Protein AF-C8WVJ7-F1 (afdb_monomer_lite)

pLDDT: mean 91.79, std 11.84, range [40.19, 98.38]

Radius of gyration: 12.97 Å; chains: 1; bounding box: 35×24×34 Å

Secondary structure (DSSP, 8-state):
-PPP-EEEEEEEE-TT-TTSPPEEEEES-HHHHHHHHHHHHHH-TTSEEEEEEEE---

Foldseek 3Di:
DDDFQKKKWKWKDQPVCPPDDIDIDIGSDPVVLVVVQVVVCVVDVRMDIDIDMDGDDD

Sequence (58 aa):
MQANDMVWVVVQWWPDEVDVPPLIEVYKNPEYAAEEARIKRADDPLSEVELLMTYVKE

Organism: Alicyclobacillus acidocaldarius subsp. acidocaldarius (strain ATCC 27009 / DSM 446 / BCRC 14685 / JCM 5260 / KCTC 1825 / NBRC 15652 / NCIMB 11725 / NRRL B-14509 / 104-IA) (NCBI:txid521098)

Structure (mmCIF, N/CA/C/O backbone):
data_AF-C8WVJ7-F1
#
_entry.id   AF-C8WVJ7-F1
#
loop_
_atom_site.group_PDB
_atom_site.id
_atom_site.type_symbol
_atom_site.label_atom_id
_atom_site.label_alt_id
_atom_site.label_comp_id
_atom_site.label_asym_id
_atom_site.label_entity_id
_atom_site.label_seq_id
_atom_site.pdbx_PDB_ins_code
_atom_site.Cartn_x
_atom_site.Cartn_y
_atom_site.Cartn_z
_atom_site.occupancy
_atom_site.B_iso_or_equiv
_atom_site.auth_seq_id
_atom_site.auth_comp_id
_atom_site.auth_asym_id
_atom_site.auth_atom_id
_atom_site.pdbx_PDB_model_num
ATOM 1 N N . MET A 1 1 ? -23.141 -1.033 19.417 1.00 40.19 1 MET A N 1
ATOM 2 C CA . MET A 1 1 ? -22.604 -1.255 18.061 1.00 40.19 1 MET A CA 1
ATOM 3 C C . MET A 1 1 ? -21.175 -0.750 18.090 1.00 40.19 1 MET A C 1
ATOM 5 O O . MET A 1 1 ? -20.992 0.443 18.301 1.00 40.19 1 MET A O 1
ATOM 9 N N . GLN A 1 2 ? -20.196 -1.656 18.057 1.00 51.66 2 GLN A N 1
ATOM 10 C CA . GLN A 1 2 ? -18.778 -1.298 17.990 1.00 51.66 2 GLN A CA 1
ATOM 11 C C . GLN A 1 2 ? -18.516 -0.656 16.627 1.00 51.66 2 GLN A C 1
ATOM 13 O O . GLN A 1 2 ? -19.023 -1.131 15.612 1.00 51.66 2 GLN A O 1
ATOM 18 N N . ALA A 1 3 ? -17.815 0.476 16.613 1.00 54.66 3 ALA A N 1
ATOM 19 C CA . ALA A 1 3 ? -17.302 1.027 15.371 1.00 54.66 3 ALA A CA 1
ATOM 20 C C . ALA A 1 3 ? -16.299 0.006 14.828 1.00 54.66 3 ALA A C 1
ATOM 22 O O . ALA A 1 3 ? -15.373 -0.348 15.552 1.00 54.66 3 ALA A O 1
ATOM 23 N N . ASN A 1 4 ? -16.505 -0.495 13.608 1.00 69.75 4 ASN A N 1
ATOM 24 C CA . ASN A 1 4 ? -15.494 -1.320 12.957 1.00 69.75 4 ASN A CA 1
ATOM 25 C C . ASN A 1 4 ? -14.160 -0.558 12.999 1.00 69.75 4 ASN A C 1
ATOM 27 O O . ASN A 1 4 ? -14.139 0.638 12.684 1.00 69.75 4 ASN A O 1
ATOM 31 N N . ASP A 1 5 ? -13.072 -1.222 13.395 1.00 84.44 5 ASP A N 1
ATOM 32 C CA . ASP A 1 5 ? -11.756 -0.588 13.459 1.00 84.44 5 ASP A CA 1
ATOM 33 C C . ASP A 1 5 ? -11.367 -0.130 12.047 1.00 84.44 5 ASP A C 1
ATOM 35 O O . ASP A 1 5 ? -11.151 -0.940 11.139 1.00 84.44 5 ASP A O 1
ATOM 39 N N . MET A 1 6 ? -11.343 1.191 11.857 1.00 91.50 6 MET A N 1
ATOM 40 C CA . MET A 1 6 ? -10.914 1.820 10.614 1.00 91.50 6 MET A CA 1
ATOM 41 C C . MET A 1 6 ? -9.416 1.589 10.435 1.00 91.50 6 MET A C 1
ATOM 43 O O . MET A 1 6 ? -8.626 1.808 11.356 1.00 91.50 6 MET A O 1
ATOM 47 N N . VAL A 1 7 ? -9.035 1.153 9.240 1.00 95.12 7 VAL A N 1
ATOM 48 C CA . VAL A 1 7 ? -7.656 0.840 8.874 1.00 95.12 7 VAL A CA 1
ATOM 49 C C . VAL A 1 7 ? -7.313 1.425 7.511 1.00 95.12 7 VAL A C 1
ATOM 51 O O . VAL A 1 7 ? -8.179 1.650 6.662 1.00 95.12 7 VAL A O 1
ATOM 54 N N . TRP A 1 8 ? -6.022 1.644 7.301 1.00 97.31 8 TRP A N 1
ATOM 55 C CA . TRP A 1 8 ? -5.448 2.099 6.045 1.00 97.31 8 TRP A CA 1
ATOM 56 C C . TRP A 1 8 ? -4.642 0.968 5.437 1.00 97.31 8 TRP A C 1
ATOM 58 O O . TRP A 1 8 ? -3.822 0.357 6.118 1.00 97.31 8 TRP A O 1
ATOM 68 N N . VAL A 1 9 ? -4.893 0.678 4.170 1.00 97.69 9 VAL A N 1
ATOM 69 C CA . VAL A 1 9 ? -4.278 -0.423 3.440 1.00 97.69 9 VAL A CA 1
ATOM 70 C C . VAL A 1 9 ? -3.391 0.164 2.358 1.00 97.69 9 VAL A C 1
ATOM 72 O O . VAL A 1 9 ? -3.873 0.917 1.513 1.00 97.69 9 VAL A O 1
ATOM 75 N N . VAL A 1 10 ? -2.109 -0.179 2.390 1.00 98.38 10 VAL A N 1
ATOM 76 C CA . VAL A 1 10 ? -1.167 0.114 1.309 1.00 98.38 10 VAL A CA 1
ATOM 77 C C . VAL A 1 10 ? -1.053 -1.143 0.463 1.00 98.38 10 VAL A C 1
ATOM 79 O O . VAL A 1 10 ? -0.706 -2.207 0.977 1.00 98.38 10 VAL A O 1
ATOM 82 N N . VAL A 1 11 ? -1.386 -1.025 -0.818 1.00 98.00 11 VAL A N 1
ATOM 83 C CA . VAL A 1 11 ? -1.286 -2.108 -1.799 1.00 98.00 11 VAL A CA 1
ATOM 84 C C . VAL A 1 11 ? -0.205 -1.735 -2.798 1.00 98.00 11 VAL A C 1
ATOM 86 O O . VAL A 1 11 ? -0.275 -0.659 -3.382 1.00 98.00 11 VAL A O 1
ATOM 89 N N . GLN A 1 12 ? 0.771 -2.613 -3.002 1.00 98.00 12 GLN A N 1
ATOM 90 C CA . GLN A 1 12 ? 1.807 -2.468 -4.022 1.00 98.00 12 GLN A CA 1
ATOM 91 C C . GLN A 1 12 ? 1.768 -3.670 -4.966 1.00 98.00 12 GLN A C 1
ATOM 93 O O . GLN A 1 12 ? 1.685 -4.809 -4.507 1.00 98.00 12 GLN A O 1
ATOM 98 N N . TRP A 1 13 ? 1.821 -3.431 -6.275 1.00 97.50 13 TRP A N 1
ATOM 99 C CA . TRP A 1 13 ? 1.863 -4.486 -7.289 1.00 97.50 13 TRP A CA 1
ATOM 100 C C . TRP A 1 13 ? 2.736 -4.090 -8.478 1.00 97.50 13 TRP A C 1
ATOM 102 O O . TRP A 1 13 ? 2.982 -2.911 -8.711 1.00 97.50 13 TRP A O 1
ATOM 112 N N . TRP A 1 14 ? 3.184 -5.078 -9.247 1.00 95.94 14 TRP A N 1
ATOM 113 C CA . TRP A 1 14 ? 4.056 -4.891 -10.406 1.00 95.94 14 TRP A CA 1
ATOM 114 C C . TRP A 1 14 ? 3.278 -5.254 -11.675 1.00 95.94 14 TRP A C 1
ATOM 116 O O . TRP A 1 14 ? 3.061 -6.440 -11.925 1.00 95.94 14 TRP A O 1
ATOM 126 N N . PRO A 1 15 ? 2.804 -4.268 -12.465 1.00 92.06 15 PRO A N 1
ATOM 127 C CA . PRO A 1 15 ? 1.928 -4.522 -13.614 1.00 92.06 15 PRO A CA 1
ATOM 128 C C . PRO A 1 15 ? 2.509 -5.491 -14.649 1.00 92.06 15 PRO A C 1
ATOM 130 O O . PRO A 1 15 ? 1.759 -6.240 -15.275 1.00 92.06 15 PRO A O 1
ATOM 133 N N . ASP A 1 16 ? 3.834 -5.492 -14.797 1.00 93.12 16 ASP A N 1
ATOM 134 C CA . ASP A 1 16 ? 4.555 -6.333 -15.754 1.00 93.12 16 ASP A CA 1
ATOM 135 C C . ASP A 1 16 ? 4.943 -7.714 -15.183 1.00 93.12 16 ASP A C 1
ATOM 137 O O . ASP A 1 16 ? 5.383 -8.589 -15.931 1.00 93.12 16 ASP A O 1
ATOM 141 N N . GLU A 1 17 ? 4.746 -7.955 -13.881 1.00 91.06 17 GLU A N 1
ATOM 142 C CA . GLU A 1 17 ? 5.101 -9.209 -13.203 1.00 91.06 17 GLU A CA 1
ATOM 143 C C . GLU A 1 17 ? 3.849 -9.972 -12.751 1.00 91.06 17 GLU A C 1
ATOM 145 O O . GLU A 1 17 ? 3.467 -9.988 -11.583 1.00 91.06 17 GLU A O 1
ATOM 150 N N . VAL A 1 18 ? 3.206 -10.652 -13.703 1.00 83.81 18 VAL A N 1
ATOM 151 C CA . VAL A 1 18 ? 1.922 -11.355 -13.500 1.00 83.81 18 VAL A CA 1
ATOM 152 C C . VAL A 1 18 ? 1.956 -12.500 -12.477 1.00 83.81 18 VAL A C 1
ATOM 154 O O . VAL A 1 18 ? 0.905 -12.884 -11.966 1.00 83.81 18 VAL A O 1
ATOM 157 N N . ASP A 1 19 ? 3.138 -13.041 -12.176 1.00 93.38 19 ASP A N 1
ATOM 158 C CA . ASP A 1 19 ? 3.318 -14.142 -11.220 1.00 93.38 19 ASP A CA 1
ATOM 159 C C . ASP A 1 19 ? 3.641 -13.658 -9.795 1.00 93.38 19 ASP A C 1
ATOM 161 O O . ASP A 1 19 ? 3.716 -14.468 -8.867 1.00 93.38 19 ASP A O 1
ATOM 165 N N . VAL A 1 20 ? 3.823 -12.347 -9.598 1.00 91.50 20 VAL A N 1
ATOM 166 C CA . VAL A 1 20 ? 4.123 -11.769 -8.287 1.00 91.50 20 VAL A CA 1
ATOM 167 C C . VAL A 1 20 ? 2.826 -11.265 -7.649 1.00 91.50 20 VAL A C 1
ATOM 169 O O . VAL A 1 20 ? 2.178 -10.364 -8.184 1.00 91.50 20 VAL A O 1
ATOM 172 N N . PRO A 1 21 ? 2.401 -11.831 -6.504 1.00 94.75 21 PRO A N 1
ATOM 173 C CA . PRO A 1 21 ? 1.207 -11.355 -5.824 1.00 94.75 21 PRO A CA 1
ATOM 174 C C . PRO A 1 21 ? 1.418 -9.933 -5.279 1.00 94.75 21 PRO A C 1
ATOM 176 O O . PRO A 1 21 ? 2.540 -9.575 -4.912 1.00 94.75 21 PRO A O 1
ATOM 179 N N . PRO A 1 22 ? 0.345 -9.133 -5.155 1.00 96.12 22 PRO A N 1
ATOM 180 C CA . PRO A 1 22 ? 0.443 -7.809 -4.562 1.00 96.12 22 PRO A CA 1
ATOM 181 C C . PRO A 1 22 ? 0.877 -7.897 -3.096 1.00 96.12 22 PRO A C 1
ATOM 183 O O . PRO A 1 22 ? 0.409 -8.755 -2.339 1.00 96.12 22 PRO A O 1
ATOM 186 N N . LEU A 1 23 ? 1.729 -6.965 -2.679 1.00 96.75 23 LEU A N 1
ATOM 187 C CA . LEU A 1 23 ? 2.039 -6.739 -1.275 1.00 96.75 23 LEU A CA 1
ATOM 188 C C . LEU A 1 23 ? 0.916 -5.903 -0.655 1.00 96.75 23 LEU A C 1
ATOM 190 O O . LEU A 1 23 ? 0.555 -4.852 -1.181 1.00 96.75 23 LEU A O 1
ATOM 194 N N . ILE A 1 24 ? 0.363 -6.375 0.462 1.00 97.56 24 ILE A N 1
ATOM 195 C CA . ILE A 1 24 ? -0.735 -5.713 1.171 1.00 97.56 24 ILE A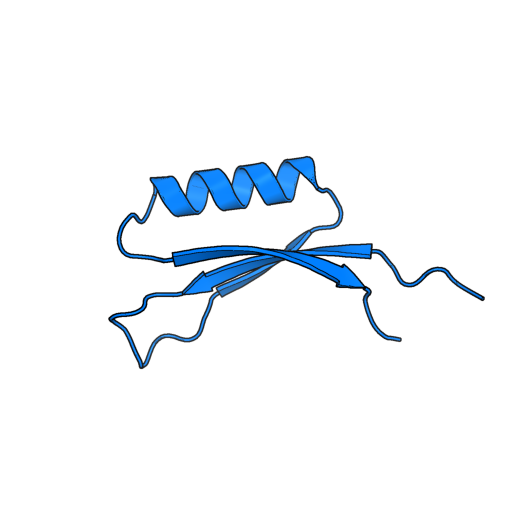 CA 1
ATOM 196 C C . ILE A 1 24 ? -0.318 -5.500 2.621 1.00 97.56 24 ILE A C 1
ATOM 198 O O . ILE A 1 24 ? -0.092 -6.462 3.356 1.00 97.56 24 ILE A O 1
ATOM 202 N N . GLU A 1 25 ? -0.267 -4.242 3.045 1.00 97.19 25 GLU A N 1
ATOM 203 C CA . GLU A 1 25 ? 0.091 -3.849 4.407 1.00 97.19 25 GLU A CA 1
ATOM 204 C C . GLU A 1 25 ? -1.022 -3.014 5.036 1.00 97.19 25 GLU A C 1
ATOM 206 O O . GLU A 1 25 ? -1.658 -2.194 4.375 1.00 97.19 25 GLU A O 1
ATOM 211 N N . VAL A 1 26 ? -1.283 -3.244 6.325 1.00 96.31 26 VAL A N 1
ATOM 212 C CA . VAL A 1 26 ? -2.421 -2.659 7.045 1.00 96.31 26 VAL A CA 1
ATOM 213 C C . VAL A 1 26 ? -1.925 -1.839 8.226 1.00 96.31 26 VAL A C 1
ATOM 215 O O . VAL A 1 26 ? -1.201 -2.333 9.090 1.00 96.31 26 VAL A O 1
ATOM 218 N N . TYR A 1 27 ? -2.383 -0.595 8.303 1.00 95.81 27 TYR A N 1
ATOM 219 C CA . TYR A 1 27 ? -1.961 0.387 9.288 1.00 95.81 27 TYR A CA 1
ATOM 220 C C . TYR A 1 27 ? -3.159 0.958 10.046 1.00 95.81 27 TYR A C 1
ATOM 222 O O . TYR A 1 27 ? -4.247 1.138 9.500 1.00 95.81 27 TYR A O 1
ATOM 230 N N . LYS A 1 28 ? -2.938 1.297 11.321 1.00 94.31 28 LYS A N 1
ATOM 231 C CA . LYS A 1 28 ? -3.909 2.027 12.157 1.00 94.31 28 LYS A CA 1
ATOM 232 C C . LYS A 1 28 ? -3.732 3.547 12.112 1.00 94.31 28 LYS A C 1
ATOM 234 O O . LYS A 1 28 ? -4.594 4.266 12.601 1.00 94.31 28 LYS A O 1
ATOM 239 N N . ASN A 1 29 ? -2.603 4.036 11.595 1.00 96.00 29 ASN A N 1
ATOM 240 C CA . ASN A 1 29 ? -2.293 5.462 11.526 1.00 96.00 29 ASN A CA 1
ATOM 241 C C . ASN A 1 29 ? -2.289 5.922 10.051 1.00 96.00 29 ASN A C 1
ATOM 243 O O . ASN A 1 29 ? -1.500 5.377 9.274 1.00 96.00 29 ASN A O 1
ATOM 247 N N . PRO A 1 30 ? -3.118 6.917 9.670 1.00 96.31 30 PRO A N 1
ATOM 248 C CA . PRO A 1 30 ? -3.184 7.428 8.299 1.00 96.31 30 PRO A CA 1
ATOM 249 C C . PRO A 1 30 ? -1.879 8.063 7.815 1.00 96.31 30 PRO A C 1
ATOM 251 O O . PRO A 1 30 ? -1.494 7.865 6.667 1.00 96.31 30 PRO A O 1
ATOM 254 N N . GLU A 1 31 ? -1.206 8.835 8.668 1.00 97.75 31 GLU A N 1
ATOM 255 C CA . GLU A 1 31 ? 0.021 9.561 8.319 1.00 97.75 31 GLU A CA 1
ATOM 256 C C . GLU A 1 31 ? 1.159 8.583 8.048 1.00 97.75 31 GLU A C 1
ATOM 258 O O . GLU A 1 31 ? 1.897 8.736 7.078 1.00 97.75 31 GLU A O 1
ATOM 263 N N . TYR A 1 32 ? 1.249 7.532 8.866 1.00 97.81 32 TYR A N 1
ATOM 264 C CA . TYR A 1 32 ? 2.257 6.500 8.675 1.00 97.81 32 TYR A CA 1
ATOM 265 C C . TYR A 1 32 ? 1.996 5.679 7.404 1.00 97.81 32 TYR A C 1
ATOM 267 O O . TYR A 1 32 ? 2.915 5.470 6.622 1.00 97.81 32 TYR A O 1
ATOM 275 N N . ALA A 1 33 ? 0.741 5.306 7.125 1.00 98.00 33 ALA A N 1
ATOM 276 C CA . ALA A 1 33 ? 0.387 4.615 5.881 1.00 98.00 33 ALA A CA 1
ATOM 277 C C . ALA A 1 33 ? 0.690 5.467 4.633 1.00 98.00 33 ALA A C 1
ATOM 279 O O . ALA A 1 33 ? 1.152 4.954 3.615 1.00 98.00 33 ALA A O 1
ATOM 280 N N . ALA A 1 34 ? 0.443 6.778 4.713 1.00 98.19 34 ALA A N 1
ATOM 281 C CA . ALA A 1 34 ? 0.753 7.712 3.637 1.00 98.19 34 ALA A CA 1
ATOM 282 C C . ALA A 1 34 ? 2.263 7.841 3.396 1.00 98.19 34 ALA A C 1
ATOM 284 O O . ALA A 1 34 ? 2.688 7.891 2.241 1.00 98.19 34 ALA A O 1
ATOM 285 N N . GLU A 1 35 ? 3.067 7.864 4.461 1.00 98.38 35 GLU A N 1
ATOM 286 C CA . GLU A 1 35 ? 4.525 7.899 4.350 1.00 98.38 35 GLU A CA 1
ATOM 287 C C . GLU A 1 35 ? 5.081 6.597 3.759 1.00 98.38 35 GLU A C 1
ATOM 289 O O . GLU A 1 35 ? 5.880 6.650 2.826 1.00 98.38 35 GLU A O 1
ATOM 294 N N . GLU A 1 36 ? 4.595 5.437 4.203 1.00 98.12 36 GLU A N 1
ATOM 295 C CA . GLU A 1 36 ? 4.978 4.133 3.643 1.00 98.12 36 GLU A CA 1
ATOM 296 C C . GLU A 1 36 ? 4.627 4.037 2.150 1.00 98.12 36 GLU A C 1
ATOM 298 O O . GLU A 1 36 ? 5.466 3.655 1.333 1.00 98.12 36 GLU A O 1
ATOM 303 N N . ALA A 1 37 ? 3.422 4.466 1.757 1.00 97.81 37 ALA A N 1
ATOM 304 C CA . ALA A 1 37 ? 3.033 4.520 0.349 1.00 97.81 37 ALA A CA 1
ATOM 305 C C . ALA A 1 37 ? 3.934 5.465 -0.467 1.00 97.81 37 ALA A C 1
ATOM 307 O O . ALA A 1 37 ? 4.274 5.167 -1.613 1.00 97.81 37 ALA A O 1
ATOM 308 N N . ARG A 1 38 ? 4.343 6.607 0.105 1.00 97.88 38 ARG A N 1
ATOM 309 C CA . ARG A 1 38 ? 5.259 7.557 -0.545 1.00 97.88 38 ARG A CA 1
ATOM 310 C C . ARG A 1 38 ? 6.653 6.958 -0.737 1.00 97.88 38 ARG A C 1
ATOM 312 O O . ARG A 1 38 ? 7.223 7.138 -1.809 1.00 97.88 38 ARG A O 1
ATOM 319 N N . ILE A 1 39 ? 7.186 6.277 0.277 1.00 97.94 39 ILE A N 1
ATOM 320 C CA . ILE A 1 39 ? 8.499 5.622 0.227 1.00 97.94 39 ILE A CA 1
ATOM 321 C C . ILE A 1 39 ? 8.492 4.520 -0.834 1.00 97.94 39 ILE A C 1
ATOM 323 O O . ILE A 1 39 ? 9.323 4.556 -1.732 1.00 97.94 39 ILE A O 1
ATOM 327 N N . LYS A 1 40 ? 7.499 3.623 -0.830 1.00 97.06 40 LYS A N 1
ATOM 328 C CA . LYS A 1 40 ? 7.407 2.524 -1.811 1.00 97.06 40 LYS A CA 1
ATOM 329 C C . LYS A 1 40 ? 7.356 3.009 -3.259 1.00 97.06 40 LYS A C 1
ATOM 331 O O . LYS A 1 40 ? 8.049 2.460 -4.106 1.00 97.06 40 LYS A O 1
ATOM 336 N N . ARG A 1 41 ? 6.599 4.082 -3.530 1.00 96.94 41 ARG A N 1
ATOM 337 C CA . ARG A 1 41 ? 6.559 4.726 -4.860 1.00 96.94 41 ARG A CA 1
ATOM 338 C C . ARG A 1 41 ? 7.911 5.291 -5.293 1.00 96.94 41 ARG A C 1
ATOM 340 O O . ARG A 1 41 ? 8.179 5.374 -6.485 1.00 96.94 41 ARG A O 1
ATOM 347 N N . ALA A 1 42 ? 8.715 5.763 -4.342 1.00 96.94 42 ALA A N 1
ATOM 348 C CA . ALA A 1 42 ? 10.031 6.323 -4.626 1.00 96.94 42 ALA A CA 1
ATOM 349 C C . ALA A 1 42 ? 11.096 5.229 -4.796 1.00 96.94 42 ALA A C 1
ATOM 351 O O . ALA A 1 42 ? 11.976 5.373 -5.643 1.00 96.94 42 ALA A O 1
ATOM 352 N N . ASP A 1 43 ? 11.001 4.160 -4.006 1.00 97.31 43 ASP A N 1
ATOM 353 C CA . ASP A 1 43 ? 11.964 3.060 -3.990 1.00 97.31 43 ASP A CA 1
ATOM 354 C C . ASP A 1 43 ? 11.817 2.139 -5.208 1.00 97.31 43 ASP A C 1
ATOM 356 O O . ASP A 1 43 ? 12.824 1.637 -5.709 1.00 97.31 43 ASP A O 1
ATOM 360 N N . ASP A 1 44 ? 10.594 1.954 -5.718 1.00 94.12 44 ASP A N 1
ATOM 361 C CA . ASP A 1 44 ? 10.332 1.140 -6.907 1.00 94.12 44 ASP A CA 1
ATOM 362 C C . ASP A 1 44 ? 9.390 1.844 -7.906 1.00 94.12 44 ASP A C 1
ATOM 364 O O . ASP A 1 44 ? 8.166 1.680 -7.840 1.00 94.12 44 ASP A O 1
ATOM 368 N N . PRO A 1 45 ? 9.954 2.603 -8.870 1.00 92.00 45 PRO A N 1
ATOM 369 C CA . PRO A 1 45 ? 9.185 3.318 -9.888 1.00 92.00 45 PRO A CA 1
ATOM 370 C C . PRO A 1 45 ? 8.460 2.428 -10.907 1.00 92.00 45 PRO A C 1
ATOM 372 O O . PRO A 1 45 ? 7.690 2.958 -11.706 1.00 92.00 45 PRO A O 1
ATOM 375 N N . LEU A 1 46 ? 8.755 1.123 -10.955 1.00 93.69 46 LEU A N 1
ATOM 376 C CA . LEU A 1 46 ? 8.095 0.173 -11.861 1.00 93.69 46 LEU A CA 1
ATOM 377 C C . LEU A 1 46 ? 6.877 -0.487 -11.207 1.00 93.69 46 LEU A C 1
ATOM 379 O O 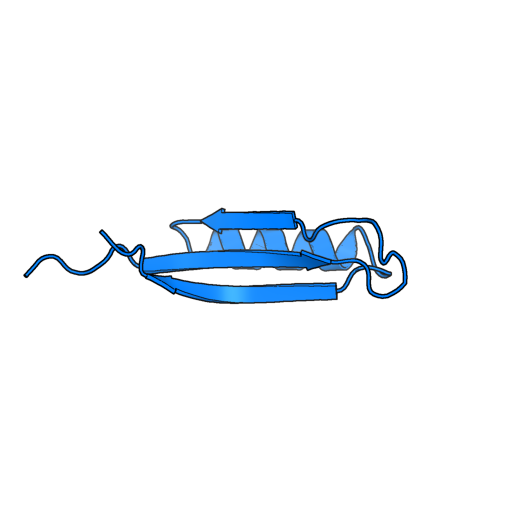. LEU A 1 46 ? 6.050 -1.085 -11.894 1.00 93.69 46 LEU A O 1
ATOM 383 N N . SER A 1 47 ? 6.763 -0.370 -9.886 1.00 95.88 47 SER A N 1
ATOM 384 C CA . SER A 1 47 ? 5.592 -0.799 -9.138 1.00 95.88 47 SER A CA 1
ATOM 385 C C . SER A 1 47 ? 4.508 0.282 -9.111 1.00 95.88 47 SER A C 1
ATOM 387 O O . SER A 1 47 ? 4.784 1.481 -9.088 1.00 95.88 47 SER A O 1
ATOM 389 N N . GLU A 1 48 ? 3.255 -0.151 -9.050 1.00 97.56 48 GLU A N 1
ATOM 390 C CA . GLU A 1 48 ? 2.107 0.692 -8.742 1.00 97.56 48 GLU A CA 1
ATOM 391 C C . GLU A 1 48 ? 1.762 0.564 -7.257 1.00 97.56 48 GLU A C 1
ATOM 393 O O . GLU A 1 48 ? 1.849 -0.520 -6.674 1.00 97.56 48 GLU A O 1
ATOM 398 N N . VAL A 1 49 ? 1.373 1.677 -6.628 1.00 98.06 49 VAL A N 1
ATOM 399 C CA . VAL A 1 49 ? 1.072 1.727 -5.189 1.00 98.06 49 VAL A CA 1
ATOM 400 C C . VAL A 1 49 ? -0.210 2.510 -4.925 1.00 98.06 49 VAL A C 1
ATOM 402 O O . VAL A 1 49 ? -0.286 3.717 -5.193 1.00 98.06 49 VAL A O 1
ATOM 405 N N . GLU A 1 50 ? -1.181 1.866 -4.284 1.00 97.81 50 GLU A N 1
ATOM 406 C CA . GLU A 1 50 ? -2.460 2.447 -3.880 1.00 97.81 50 GLU A CA 1
ATOM 407 C C . GLU A 1 50 ? -2.596 2.513 -2.351 1.00 97.81 50 GLU A C 1
ATOM 409 O O . GLU A 1 50 ? -2.158 1.622 -1.625 1.00 97.81 50 GLU A O 1
ATOM 414 N N . LEU A 1 51 ? -3.212 3.592 -1.859 1.00 98.00 51 LEU A N 1
ATOM 415 C CA . LEU A 1 51 ? -3.555 3.772 -0.450 1.00 98.00 51 LEU A CA 1
A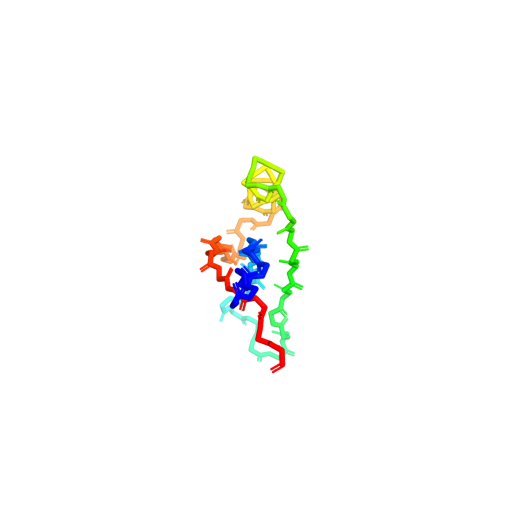TOM 416 C C . LEU A 1 51 ? -5.077 3.817 -0.319 1.00 98.00 51 LEU A C 1
ATOM 418 O O . LEU A 1 51 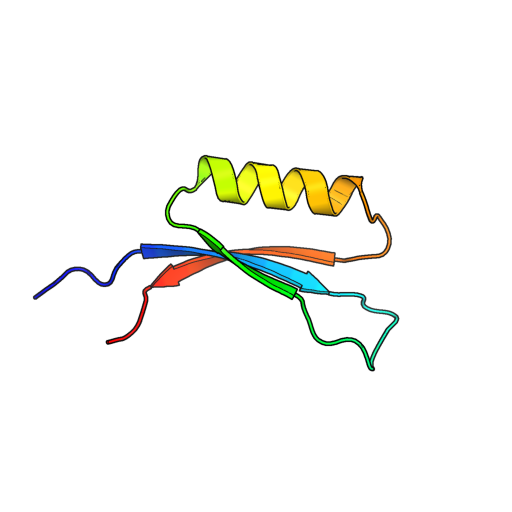? -5.723 4.730 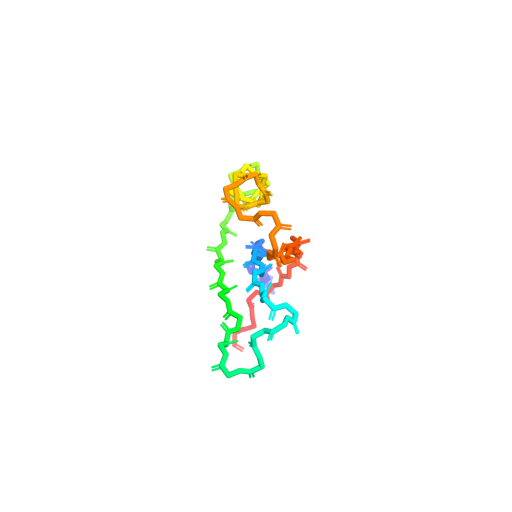-0.833 1.00 98.00 51 LEU A O 1
ATOM 422 N N . LEU A 1 52 ? -5.632 2.854 0.408 1.00 97.06 52 LEU A N 1
ATOM 423 C CA . LEU A 1 52 ? -7.066 2.666 0.601 1.00 97.06 52 LEU A CA 1
ATOM 424 C C . LEU A 1 52 ? -7.426 2.814 2.080 1.00 97.06 52 LEU A C 1
ATOM 426 O O . LEU A 1 52 ? -6.642 2.472 2.960 1.00 97.06 52 LEU A O 1
ATOM 430 N N . MET A 1 53 ? -8.638 3.282 2.366 1.00 96.19 53 MET A N 1
ATOM 431 C CA . MET A 1 53 ? -9.220 3.245 3.710 1.00 96.19 53 MET A CA 1
ATOM 432 C C . MET A 1 53 ? -10.350 2.220 3.728 1.00 96.19 53 MET A C 1
ATOM 434 O O . MET A 1 53 ? -11.177 2.186 2.816 1.00 96.19 53 MET A O 1
ATOM 438 N N . THR A 1 54 ? -10.374 1.373 4.753 1.00 94.00 54 THR A N 1
ATOM 439 C CA . THR A 1 54 ? -11.422 0.368 4.940 1.00 94.00 54 THR A CA 1
ATOM 440 C C . THR A 1 54 ? -11.652 0.079 6.424 1.00 94.00 54 THR A C 1
ATOM 442 O O . THR A 1 54 ? -11.078 0.718 7.304 1.00 94.00 54 THR A O 1
ATOM 445 N N . TYR A 1 55 ? -12.515 -0.889 6.704 1.00 91.19 55 TYR A N 1
ATOM 446 C CA . TYR A 1 55 ? -12.904 -1.315 8.038 1.00 9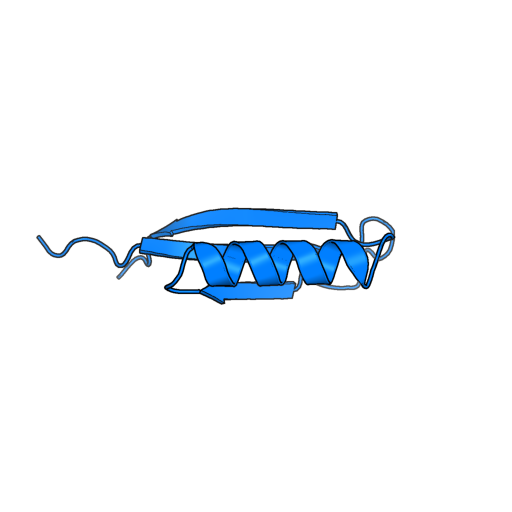1.19 55 TYR A CA 1
ATOM 447 C C . TYR A 1 55 ? -12.649 -2.813 8.205 1.00 91.19 55 TYR A C 1
ATOM 449 O O . TYR A 1 55 ? -12.965 -3.598 7.308 1.00 91.19 55 TYR A O 1
ATOM 457 N N . VAL A 1 56 ? -12.122 -3.223 9.360 1.00 84.56 56 VAL A N 1
ATOM 458 C CA . VAL A 1 56 ? -12.011 -4.650 9.691 1.00 84.56 56 VAL A CA 1
ATOM 459 C C . VAL A 1 56 ? -13.412 -5.206 9.941 1.00 84.56 56 VAL A C 1
ATOM 461 O O . VAL A 1 56 ? -14.157 -4.683 10.770 1.00 84.56 56 VAL A O 1
ATOM 464 N N . LYS A 1 57 ? -13.781 -6.250 9.195 1.00 79.06 57 LYS A N 1
ATOM 465 C CA . LYS A 1 57 ? -15.029 -6.986 9.405 1.00 79.06 57 LYS A CA 1
ATOM 466 C C . LYS A 1 57 ? -14.807 -8.031 10.503 1.00 79.06 57 LYS A C 1
ATOM 468 O O . LYS A 1 57 ? -13.898 -8.847 10.361 1.00 79.06 57 LYS A O 1
ATOM 473 N N . GLU A 1 58 ? -15.623 -7.984 11.555 1.00 68.62 58 GLU A N 1
ATOM 474 C CA . GLU A 1 58 ? -15.693 -9.017 12.606 1.00 68.62 58 GLU A CA 1
ATOM 475 C C . GLU A 1 58 ? -16.296 -10.337 12.100 1.00 68.62 58 GLU A C 1
ATOM 477 O O . GLU A 1 58 ? -17.205 -10.299 11.230 1.00 68.62 58 GLU A O 1
#